Protein AF-A0A8S2SFW7-F1 (afdb_monomer)

Mean predicted aligned error: 10.54 Å

Radius of gyration: 15.56 Å; Cα contacts (8 Å, |Δi|>4): 134; chains: 1; bounding box: 27×56×35 Å

Foldseek 3Di:
DDPPPPLPQWEKEWEWDAPPPPDDDDDDDPQRWIWIWIDGPNDTDIDTHGLPDAPVNVLVVCCVVVVQDPDVVRSYWYFYQDVVRDTHTDDHRVVSNVVSVSVVD

Nearest PDB structures (foldseek):
  1xtn-assembly1_A  TM=4.980E-01  e=1.945E+00  Mus musculus
  7n8k-assembly2_B  TM=2.781E-01  e=2.578E-01  Homo sapiens
  2v0s-assembly1_A  TM=2.804E-01  e=4.551E-01  Homo sapiens
  5ino-assembly1_B  TM=2.678E-01  e=3.895E+00  Homo sapiens

Secondary structure (DSSP, 8-state):
---------EEEEEEEE----------S----EEEEEEEETTEEEEEEEETT--HHHHHHHHHHHTT----SS-SEEEEEE-TT--EEEE-SHHHHHHHHHHHT-

Solvent-accessible surface area (backbone atoms only — not comparable to full-atom values): 6572 Å² total; per-residue (Å²): 138,78,80,77,72,67,81,64,67,41,64,35,42,36,40,80,47,84,72,82,76,83,70,94,71,96,76,84,76,90,74,56,53,38,34,35,39,37,37,46,98,94,43,78,47,78,48,77,42,56,71,85,62,49,53,66,58,50,51,52,50,48,25,66,72,71,68,42,77,88,43,91,72,66,61,56,46,41,22,33,52,47,100,85,66,45,75,42,76,41,88,47,57,68,46,49,53,48,53,57,53,59,73,74,108

Organism: NCBI:txid392030

InterPro domains:
  IPR000270 PB1 domain [PF00564] (34-105)

Sequence (105 aa):
YAFQSLNVMTTLVATMENDENNNNNNNSDDLTTVKFLIHYQQEATVTYLPYTLTIEALCNHLSSICHLTVTNPPAFTIKWLDESLDAITMSSQRELNTAMRLYKK

Structure (mmCIF, N/CA/C/O backbone):
data_AF-A0A8S2SFW7-F1
#
_entry.id   AF-A0A8S2SFW7-F1
#
loop_
_atom_site.group_PDB
_atom_site.id
_atom_site.type_symbol
_atom_site.label_atom_id
_atom_site.label_alt_id
_atom_site.label_comp_id
_atom_site.label_asym_id
_atom_site.label_entity_id
_atom_site.label_seq_id
_atom_site.pdbx_PDB_ins_code
_atom_site.Cartn_x
_atom_site.Cartn_y
_atom_site.Cartn_z
_atom_site.occupancy
_atom_site.B_iso_or_equiv
_atom_site.auth_seq_id
_atom_site.auth_comp_id
_atom_site.auth_asym_id
_atom_site.auth_atom_id
_atom_site.pdbx_PDB_model_num
ATOM 1 N N . TYR A 1 1 ? -13.660 31.669 10.169 1.00 36.84 1 TYR A N 1
ATOM 2 C CA . TYR A 1 1 ? -13.666 30.367 9.480 1.00 36.84 1 TYR A CA 1
ATOM 3 C C . TYR A 1 1 ? -12.234 29.953 9.193 1.00 36.84 1 TYR A C 1
ATOM 5 O O . TYR A 1 1 ? -11.739 30.166 8.099 1.00 36.84 1 TYR A O 1
ATOM 13 N N . ALA A 1 2 ? -11.539 29.442 10.207 1.00 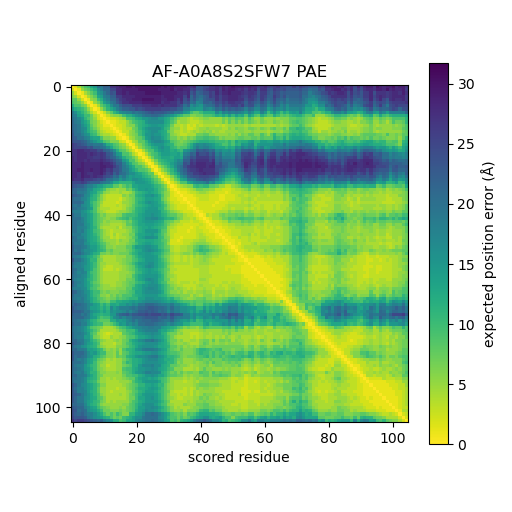38.62 2 ALA A N 1
ATOM 14 C CA . ALA A 1 2 ? -10.225 28.841 10.036 1.00 38.62 2 ALA A CA 1
ATOM 15 C C . ALA A 1 2 ? -10.433 27.335 10.160 1.00 38.62 2 ALA A C 1
ATOM 17 O O . ALA A 1 2 ? -10.389 26.790 11.260 1.00 38.62 2 ALA A O 1
ATOM 18 N N . PHE A 1 3 ? -10.723 26.672 9.039 1.00 36.19 3 PHE A N 1
ATOM 19 C CA . PHE A 1 3 ? -10.380 25.262 8.949 1.00 36.19 3 PHE A CA 1
ATOM 20 C C . PHE A 1 3 ? -8.854 25.243 9.005 1.00 36.19 3 PHE A C 1
ATOM 22 O O . PHE A 1 3 ? -8.180 25.454 8.000 1.00 36.19 3 PHE A O 1
ATOM 29 N N . GLN A 1 4 ? -8.299 25.066 10.207 1.00 35.78 4 GLN A N 1
ATOM 30 C CA . GLN A 1 4 ? -7.060 24.319 10.314 1.00 35.78 4 GLN A CA 1
ATOM 31 C C . GLN A 1 4 ? -7.381 22.997 9.629 1.00 35.78 4 GLN A C 1
ATOM 33 O O . GLN A 1 4 ? -7.995 22.115 10.226 1.00 35.78 4 GLN A O 1
ATOM 38 N N . SER A 1 5 ? -7.059 22.911 8.339 1.00 41.06 5 SER A N 1
ATOM 39 C CA . SER A 1 5 ? -6.815 21.645 7.681 1.00 41.06 5 SER A CA 1
ATOM 40 C C . SER A 1 5 ? -5.699 21.016 8.493 1.00 41.06 5 SER A C 1
ATOM 42 O O . SER A 1 5 ? -4.519 21.232 8.221 1.00 41.06 5 SER A O 1
ATOM 44 N N . LEU A 1 6 ? -6.069 20.316 9.569 1.00 40.16 6 LEU A N 1
ATOM 45 C CA . LEU A 1 6 ? -5.232 19.273 10.108 1.00 40.16 6 LEU A CA 1
ATOM 46 C C . LEU A 1 6 ? -4.872 18.465 8.871 1.00 40.16 6 LEU A C 1
ATOM 48 O O . LEU A 1 6 ? -5.756 17.927 8.204 1.00 40.16 6 LEU A O 1
ATOM 52 N N . ASN A 1 7 ? -3.590 18.455 8.528 1.00 40.50 7 ASN A N 1
ATOM 53 C CA . ASN A 1 7 ? -3.019 17.393 7.730 1.00 40.50 7 ASN A CA 1
ATOM 54 C C . ASN A 1 7 ? -3.295 16.119 8.529 1.00 40.50 7 ASN A C 1
ATOM 56 O O . ASN A 1 7 ? -2.479 15.705 9.350 1.00 40.50 7 ASN A O 1
ATOM 60 N N . VAL A 1 8 ? -4.508 15.579 8.394 1.00 45.06 8 VAL A N 1
ATOM 61 C CA . VAL A 1 8 ? -4.881 14.288 8.938 1.00 45.06 8 VAL A CA 1
ATOM 62 C C . VAL A 1 8 ? -3.982 13.352 8.162 1.00 45.06 8 VAL A C 1
ATOM 64 O O . VAL A 1 8 ? -4.244 13.094 6.988 1.00 45.06 8 VAL A O 1
ATOM 67 N N . MET A 1 9 ? -2.855 12.970 8.768 1.00 52.78 9 MET A N 1
ATOM 68 C CA . MET A 1 9 ? -1.927 12.023 8.172 1.00 52.78 9 MET A CA 1
ATOM 69 C C . MET A 1 9 ? -2.737 10.775 7.866 1.00 52.78 9 MET A C 1
ATOM 71 O O . MET A 1 9 ? -3.124 10.019 8.759 1.00 52.78 9 MET A O 1
ATOM 75 N N . THR A 1 10 ? -3.095 10.644 6.596 1.00 64.44 10 THR A N 1
ATOM 76 C CA . THR A 1 10 ? -4.019 9.624 6.142 1.00 64.44 10 THR A CA 1
ATOM 77 C C . THR A 1 10 ? -3.284 8.306 6.278 1.00 64.44 10 THR A C 1
ATOM 79 O O . THR A 1 10 ? -2.295 8.075 5.590 1.00 64.44 10 THR A O 1
ATOM 82 N N . THR A 1 11 ? -3.708 7.475 7.226 1.00 69.56 11 THR A N 1
ATOM 83 C CA . THR A 1 11 ? -3.096 6.165 7.437 1.00 69.56 11 THR A CA 1
ATOM 84 C C . THR A 1 11 ? -3.879 5.144 6.633 1.00 69.56 11 THR A C 1
ATOM 86 O O . THR A 1 11 ? -5.062 4.934 6.890 1.00 69.56 11 THR A O 1
ATOM 89 N N . LEU A 1 12 ? -3.216 4.536 5.656 1.00 74.38 12 LEU A N 1
ATOM 90 C CA . LEU A 1 12 ? -3.764 3.461 4.838 1.00 74.38 12 LEU A CA 1
ATOM 91 C C . LEU A 1 12 ? -3.233 2.147 5.375 1.00 74.38 12 LEU A C 1
ATOM 93 O O . LEU A 1 12 ? -2.019 1.987 5.464 1.00 74.38 12 LEU A O 1
ATOM 97 N N . VAL A 1 13 ? -4.118 1.220 5.728 1.00 78.69 13 VAL A N 1
ATOM 98 C CA . VAL A 1 13 ? -3.698 -0.128 6.123 1.00 78.69 13 VAL A CA 1
ATOM 99 C C . VAL A 1 13 ? -3.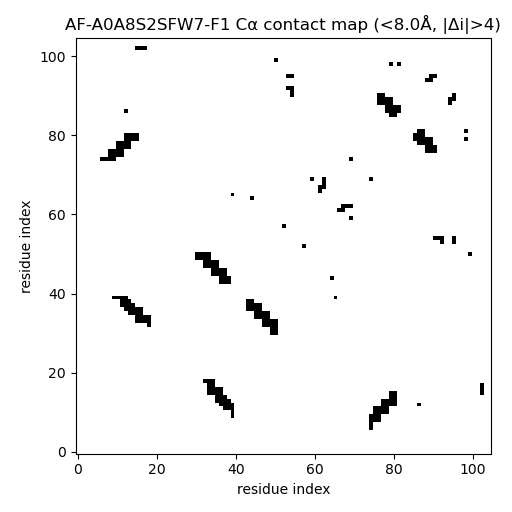916 -1.062 4.947 1.00 78.69 13 VAL A C 1
ATOM 101 O O . VAL A 1 13 ? -5.048 -1.226 4.505 1.00 78.69 13 VAL A O 1
ATOM 104 N N . ALA A 1 14 ? -2.836 -1.648 4.441 1.00 77.19 14 ALA A N 1
ATOM 105 C CA . ALA A 1 14 ? -2.859 -2.649 3.390 1.00 77.19 14 ALA A CA 1
ATOM 106 C C . ALA A 1 14 ? -2.649 -4.042 3.995 1.00 77.19 14 ALA A C 1
ATOM 108 O O . ALA A 1 14 ? -1.647 -4.286 4.668 1.00 77.19 14 ALA A O 1
ATOM 109 N N . THR A 1 15 ? -3.561 -4.973 3.742 1.00 76.94 15 THR A N 1
ATOM 110 C CA . THR A 1 15 ? -3.341 -6.393 4.039 1.00 76.94 15 THR A CA 1
ATOM 111 C C . THR A 1 15 ? -3.196 -7.164 2.741 1.00 76.94 15 THR A C 1
ATOM 113 O O . THR A 1 15 ? -3.953 -6.939 1.795 1.00 76.94 15 THR A O 1
ATOM 116 N N . MET A 1 16 ? -2.199 -8.042 2.693 1.00 75.88 16 MET A N 1
ATOM 117 C CA . MET A 1 16 ? -1.919 -8.883 1.535 1.00 75.88 16 MET A CA 1
ATOM 118 C C . MET A 1 16 ? -2.512 -10.263 1.789 1.00 75.88 16 MET A C 1
ATOM 120 O O . MET A 1 16 ? -2.235 -10.866 2.821 1.00 75.88 16 MET A O 1
ATOM 124 N N . GLU A 1 17 ? -3.332 -10.751 0.866 1.00 67.12 17 GLU A N 1
ATOM 125 C CA . GLU A 1 17 ? -3.923 -12.090 0.935 1.00 67.12 17 GLU A CA 1
ATOM 126 C C . GLU A 1 17 ? -3.535 -12.885 -0.316 1.00 67.12 17 GLU A C 1
ATOM 128 O O . GLU A 1 17 ? -3.439 -12.323 -1.413 1.00 67.12 17 GLU A O 1
ATOM 133 N N . ASN A 1 18 ? -3.263 -14.182 -0.146 1.00 63.25 18 ASN A N 1
ATOM 134 C CA . ASN A 1 18 ? -2.919 -15.064 -1.256 1.00 63.25 18 ASN A CA 1
ATOM 135 C C . ASN A 1 18 ? -4.185 -15.500 -1.986 1.00 63.25 18 ASN A C 1
ATOM 137 O O . ASN A 1 18 ? -5.081 -16.075 -1.372 1.00 63.25 18 ASN A O 1
ATOM 141 N N . ASP A 1 19 ? -4.242 -15.249 -3.292 1.00 59.03 19 ASP A N 1
ATOM 142 C CA . ASP A 1 19 ? -5.254 -15.866 -4.141 1.00 59.03 19 ASP A CA 1
ATOM 143 C C . ASP A 1 19 ? -4.761 -17.270 -4.511 1.00 59.03 19 ASP A C 1
ATOM 145 O O . ASP A 1 19 ? -4.058 -17.466 -5.501 1.00 59.03 19 ASP A O 1
ATOM 149 N N . GLU A 1 20 ? -5.073 -18.260 -3.669 1.00 54.16 20 GLU A N 1
ATOM 150 C CA . GLU A 1 20 ? -4.751 -19.678 -3.901 1.00 54.16 20 GLU A CA 1
ATOM 151 C C . GLU A 1 20 ? -5.600 -20.307 -5.021 1.00 54.16 20 GLU A C 1
ATOM 153 O O . GLU A 1 20 ? -6.044 -21.453 -4.928 1.00 54.16 20 GLU A O 1
ATOM 158 N N . ASN A 1 21 ? -5.828 -19.594 -6.123 1.00 48.56 21 ASN A N 1
ATOM 159 C CA . ASN A 1 21 ? -6.504 -20.158 -7.281 1.00 48.56 21 ASN A CA 1
ATOM 160 C C . ASN A 1 21 ? -5.492 -20.869 -8.189 1.00 48.56 21 ASN A C 1
ATOM 162 O O . ASN A 1 21 ? -5.141 -20.423 -9.280 1.00 48.56 21 ASN A O 1
ATOM 166 N N . ASN A 1 22 ? -4.995 -22.003 -7.692 1.00 48.03 22 ASN A N 1
ATOM 167 C CA . ASN A 1 22 ? -4.223 -22.971 -8.458 1.00 48.03 22 ASN A CA 1
ATOM 168 C C . ASN A 1 22 ? -5.128 -23.603 -9.524 1.00 48.03 22 ASN A C 1
ATOM 170 O O . ASN A 1 22 ? -5.769 -24.628 -9.280 1.00 48.03 22 ASN A O 1
ATOM 174 N N . ASN A 1 23 ? -5.185 -22.994 -10.707 1.00 45.91 23 ASN A N 1
ATOM 175 C CA . ASN A 1 23 ? -5.781 -23.627 -11.871 1.00 45.91 23 ASN A CA 1
ATOM 176 C C . ASN A 1 23 ? -4.700 -23.885 -12.920 1.00 45.91 23 ASN A C 1
ATOM 178 O O . ASN A 1 23 ? -4.321 -23.001 -13.687 1.00 45.91 23 ASN A O 1
ATOM 182 N N . ASN A 1 24 ? -4.212 -25.129 -12.915 1.00 50.47 24 ASN A N 1
ATOM 183 C CA . ASN A 1 24 ? -3.498 -25.775 -14.011 1.00 50.47 24 ASN A CA 1
ATOM 184 C C . ASN A 1 24 ? -4.016 -25.279 -15.367 1.00 50.47 24 ASN A C 1
ATOM 186 O O . ASN A 1 24 ? -5.094 -25.698 -15.783 1.00 50.47 24 ASN A O 1
ATOM 190 N N . ASN A 1 25 ? -3.244 -24.459 -16.083 1.00 44.34 25 ASN A N 1
ATOM 191 C CA . ASN A 1 25 ? -3.175 -24.541 -17.538 1.00 44.34 25 ASN A CA 1
ATOM 192 C C . ASN A 1 25 ? -1.982 -23.778 -18.11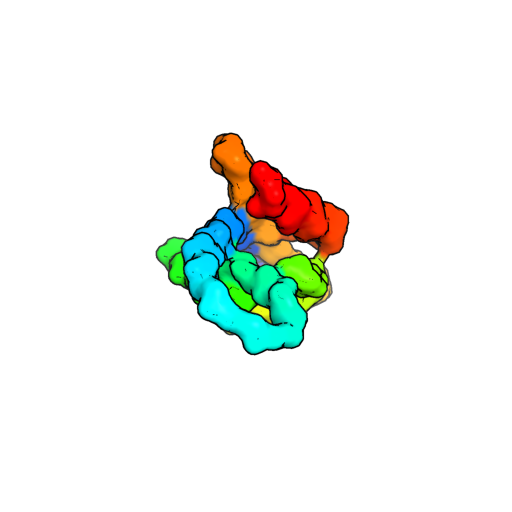7 1.00 44.34 25 ASN A C 1
ATOM 194 O O . ASN A 1 25 ? -1.715 -22.622 -17.813 1.00 44.34 25 ASN A O 1
ATOM 198 N N . ASN A 1 26 ? -1.284 -24.491 -18.993 1.00 53.47 26 ASN A N 1
ATOM 199 C CA . ASN A 1 26 ? -0.080 -24.102 -19.705 1.00 53.47 26 ASN A CA 1
ATOM 200 C C . ASN A 1 26 ? -0.256 -22.813 -20.528 1.00 53.47 26 ASN A C 1
ATOM 202 O O . ASN A 1 26 ? -0.978 -22.833 -21.524 1.00 53.47 26 ASN A O 1
ATOM 206 N N . ASN A 1 27 ? 0.459 -21.744 -20.159 1.00 48.47 27 ASN A N 1
ATOM 207 C CA . ASN A 1 27 ? 1.341 -20.921 -21.009 1.00 48.47 27 ASN A CA 1
ATOM 208 C C . ASN A 1 27 ? 1.489 -19.490 -20.465 1.00 48.47 27 ASN A C 1
ATOM 210 O O . ASN A 1 27 ? 0.500 -18.807 -20.221 1.00 48.47 27 ASN A O 1
ATOM 214 N N . SER A 1 28 ? 2.747 -19.033 -20.472 1.00 48.81 28 SER A N 1
ATOM 215 C CA . SER A 1 28 ? 3.229 -17.639 -20.456 1.00 48.81 28 SER A CA 1
ATOM 216 C C . SER A 1 28 ? 2.937 -16.793 -19.211 1.00 48.81 28 SER A C 1
ATOM 218 O O . SER A 1 28 ? 1.848 -16.261 -19.041 1.00 48.81 28 SER A O 1
ATOM 220 N N . ASP A 1 29 ? 4.013 -16.611 -18.440 1.00 48.56 29 ASP A N 1
ATOM 221 C CA . ASP A 1 29 ? 4.235 -15.628 -17.380 1.00 48.56 29 ASP A CA 1
ATOM 222 C C . ASP A 1 29 ? 3.310 -15.755 -16.168 1.00 48.56 29 ASP A C 1
ATOM 224 O O . ASP A 1 29 ? 2.239 -15.157 -16.112 1.00 48.56 29 ASP A O 1
ATOM 228 N N . ASP A 1 30 ? 3.792 -16.495 -15.161 1.00 51.44 30 ASP A N 1
ATOM 229 C CA . ASP A 1 30 ? 3.294 -16.496 -13.783 1.00 51.44 30 ASP A CA 1
ATOM 230 C C . ASP A 1 30 ? 3.325 -15.070 -13.210 1.00 51.44 30 ASP A C 1
ATOM 232 O O . ASP A 1 30 ? 4.204 -14.682 -12.432 1.00 51.44 30 ASP A O 1
ATOM 236 N N . LEU A 1 31 ? 2.368 -14.242 -13.615 1.00 56.69 31 LEU A N 1
ATOM 237 C CA . LEU A 1 31 ? 2.153 -12.933 -13.045 1.00 56.69 31 LEU A CA 1
ATOM 238 C C . LEU A 1 31 ? 1.463 -13.172 -11.705 1.00 56.69 31 LEU A C 1
ATOM 240 O O . LEU A 1 31 ? 0.245 -13.098 -11.598 1.00 56.69 31 LEU A O 1
ATOM 244 N N . THR A 1 32 ? 2.247 -13.521 -10.680 1.00 72.06 32 THR A N 1
ATOM 245 C CA . THR A 1 32 ? 1.754 -13.636 -9.304 1.00 72.06 32 THR A CA 1
ATOM 246 C C . THR A 1 32 ? 1.105 -12.309 -8.924 1.00 72.06 32 THR A C 1
ATOM 248 O O . THR A 1 32 ? 1.798 -11.316 -8.690 1.00 72.06 32 THR A O 1
ATOM 251 N N . THR A 1 33 ? -0.223 -12.268 -8.936 1.00 74.75 33 THR A N 1
ATOM 252 C CA . THR A 1 33 ? -1.020 -11.127 -8.496 1.00 74.75 33 THR A CA 1
ATOM 253 C C . THR A 1 33 ? -1.320 -11.288 -7.022 1.00 74.75 33 THR A C 1
ATOM 255 O O . THR A 1 33 ? -1.776 -12.341 -6.589 1.00 74.75 33 THR A O 1
ATOM 258 N N . VAL A 1 34 ? -1.073 -10.238 -6.254 1.00 79.69 34 VAL A N 1
ATOM 259 C CA . VAL A 1 34 ? -1.336 -10.201 -4.819 1.00 79.69 34 VAL A CA 1
ATOM 260 C C . VAL A 1 34 ? -2.608 -9.401 -4.594 1.00 79.69 34 VAL A C 1
ATOM 262 O O . VAL A 1 34 ? -2.790 -8.327 -5.177 1.00 79.69 34 VAL A O 1
ATOM 265 N N . LYS A 1 35 ? -3.498 -9.921 -3.749 1.00 82.88 35 LYS A N 1
ATOM 266 C CA . LYS A 1 35 ? -4.700 -9.208 -3.330 1.00 82.88 35 LYS A CA 1
ATOM 267 C C . LYS A 1 35 ? -4.326 -8.231 -2.223 1.00 82.88 35 LYS A C 1
ATOM 269 O O . LYS A 1 35 ? -3.853 -8.634 -1.166 1.00 82.88 35 LYS A O 1
ATOM 274 N N . PHE A 1 36 ? -4.552 -6.950 -2.469 1.00 82.19 36 PHE A N 1
ATOM 275 C CA . PHE A 1 36 ? -4.384 -5.872 -1.507 1.00 82.19 36 PHE A CA 1
ATOM 276 C C . PHE A 1 36 ? -5.753 -5.427 -1.011 1.00 82.19 36 PHE A C 1
ATOM 278 O O . PHE A 1 36 ? -6.580 -4.955 -1.789 1.00 82.19 36 PHE A O 1
ATOM 285 N N . LEU A 1 37 ? -5.981 -5.542 0.290 1.00 83.94 37 LEU A N 1
ATOM 286 C CA . LEU A 1 37 ? -7.138 -4.966 0.960 1.00 83.94 37 LEU A CA 1
ATOM 287 C C . LEU A 1 37 ? -6.700 -3.677 1.653 1.00 83.94 37 LEU A C 1
ATOM 289 O O . LEU A 1 37 ? -5.874 -3.693 2.562 1.00 83.94 37 LEU A O 1
ATOM 293 N N . ILE A 1 38 ? -7.232 -2.561 1.173 1.00 83.75 38 ILE A N 1
ATOM 294 C CA . ILE A 1 38 ? -6.878 -1.207 1.581 1.00 83.75 38 ILE A CA 1
ATOM 295 C C . ILE A 1 38 ? -7.985 -0.676 2.477 1.00 83.75 38 ILE A C 1
ATOM 297 O O . ILE A 1 38 ? -9.117 -0.502 2.030 1.00 83.75 38 ILE A O 1
ATOM 301 N N . HIS A 1 39 ? -7.650 -0.376 3.724 1.00 82.06 39 HIS A N 1
ATOM 302 C CA . HIS A 1 39 ? -8.557 0.266 4.664 1.00 82.06 39 HIS A CA 1
ATOM 303 C C . HIS A 1 39 ? -8.289 1.770 4.732 1.00 82.06 39 HIS A C 1
ATOM 305 O O . HIS A 1 39 ? -7.194 2.196 5.115 1.00 82.06 39 HIS A O 1
ATOM 311 N N . TYR A 1 40 ? -9.304 2.567 4.392 1.00 78.81 40 TYR A N 1
ATOM 312 C CA . TYR A 1 40 ? -9.282 4.028 4.430 1.00 78.81 40 TYR A CA 1
ATOM 313 C C . TYR A 1 40 ? -10.619 4.596 4.913 1.00 78.81 40 TYR A C 1
ATOM 315 O O . TYR A 1 40 ? -11.653 4.256 4.364 1.00 78.81 40 TYR A O 1
ATOM 323 N N . GLN A 1 41 ? -10.619 5.478 5.921 1.00 73.44 41 GLN A N 1
ATOM 324 C CA . GLN A 1 41 ? -11.829 6.160 6.430 1.00 73.4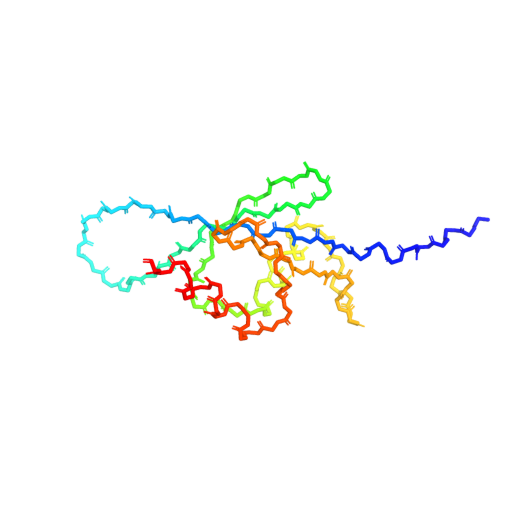4 41 GLN A CA 1
ATOM 325 C C . GLN A 1 41 ? -13.061 5.248 6.654 1.00 73.44 41 GLN A C 1
ATOM 327 O O . GLN A 1 41 ? -14.187 5.655 6.399 1.00 73.44 41 GLN A O 1
ATOM 332 N N . GLN A 1 42 ? -12.857 4.039 7.195 1.00 74.88 42 GLN A N 1
ATOM 333 C CA . GLN A 1 42 ? -13.896 3.005 7.407 1.00 74.88 42 GLN A CA 1
ATOM 334 C C . GLN A 1 42 ? -14.391 2.300 6.132 1.00 74.88 42 GLN A C 1
ATOM 336 O O . GLN A 1 42 ? -15.247 1.424 6.212 1.00 74.88 42 GLN A O 1
ATOM 341 N N . GLU A 1 43 ? -13.818 2.621 4.979 1.00 78.81 43 GLU A N 1
ATOM 342 C CA . GLU A 1 43 ? -14.020 1.911 3.726 1.00 78.81 43 GLU A CA 1
ATOM 343 C C . GLU A 1 43 ? -12.881 0.914 3.485 1.00 78.81 43 GLU A C 1
ATOM 345 O O . GLU A 1 43 ? -11.717 1.160 3.814 1.00 78.81 43 GLU A O 1
ATOM 350 N N . ALA A 1 44 ? -13.235 -0.238 2.926 1.00 82.44 44 ALA A N 1
ATOM 351 C CA . ALA A 1 44 ? -12.324 -1.326 2.622 1.00 82.44 44 ALA A CA 1
ATOM 352 C C . ALA A 1 44 ? -12.368 -1.590 1.115 1.00 82.44 44 ALA A C 1
ATOM 354 O O . ALA A 1 44 ? -13.385 -2.048 0.599 1.00 82.44 44 ALA A O 1
ATOM 355 N N . THR A 1 45 ? -11.285 -1.291 0.400 1.00 83.50 45 THR A N 1
ATOM 356 C CA . THR A 1 45 ? -11.188 -1.542 -1.043 1.00 83.50 45 THR A CA 1
ATOM 357 C C . THR A 1 45 ? -10.241 -2.696 -1.318 1.00 83.50 45 THR A C 1
ATOM 359 O O . THR A 1 45 ? -9.082 -2.665 -0.914 1.00 83.50 45 THR A O 1
ATOM 362 N N . VAL A 1 46 ? -10.718 -3.701 -2.047 1.00 84.62 46 VAL A N 1
ATOM 363 C CA . VAL A 1 46 ? -9.888 -4.805 -2.536 1.00 84.62 46 VAL A CA 1
ATOM 364 C C . VAL A 1 46 ? -9.393 -4.478 -3.940 1.00 84.62 46 VAL A C 1
ATOM 366 O O . VAL A 1 46 ? -10.192 -4.167 -4.820 1.00 84.62 46 VAL A O 1
ATOM 369 N N . THR A 1 47 ? -8.089 -4.593 -4.164 1.00 84.38 47 THR A N 1
ATOM 370 C CA . THR A 1 47 ? -7.469 -4.484 -5.487 1.00 84.38 47 THR A CA 1
ATOM 371 C C . THR A 1 47 ? -6.464 -5.610 -5.706 1.00 84.38 47 THR A C 1
ATOM 373 O O . THR A 1 47 ? -5.897 -6.141 -4.754 1.00 84.38 47 THR A O 1
ATOM 376 N N . TYR A 1 48 ? -6.239 -5.984 -6.961 1.00 85.38 48 TYR A N 1
ATOM 377 C CA . TYR A 1 48 ? -5.282 -7.020 -7.343 1.00 85.38 48 TYR A CA 1
ATOM 378 C C . TYR A 1 48 ? -4.116 -6.344 -8.046 1.00 85.38 48 TYR A C 1
ATOM 380 O O . TYR A 1 48 ? -4.292 -5.719 -9.092 1.00 85.38 48 TYR A O 1
ATOM 388 N N . LEU A 1 49 ? -2.928 -6.437 -7.455 1.00 84.25 49 LEU A N 1
ATOM 389 C CA . LEU A 1 49 ? -1.733 -5.779 -7.973 1.00 84.25 49 LEU A CA 1
ATOM 390 C C . LEU A 1 49 ? -0.658 -6.819 -8.291 1.00 84.25 49 LEU A C 1
ATOM 392 O O . LEU A 1 49 ? -0.528 -7.813 -7.574 1.00 84.25 49 LEU A O 1
ATOM 396 N N . PRO A 1 50 ? 0.133 -6.615 -9.355 1.00 83.25 50 PRO A N 1
ATOM 397 C CA . PRO A 1 50 ? 1.200 -7.541 -9.700 1.00 83.25 50 PRO A CA 1
ATOM 398 C C . PRO A 1 50 ? 2.297 -7.514 -8.631 1.00 83.25 50 PRO A C 1
ATOM 400 O O . PRO A 1 50 ? 2.670 -6.450 -8.143 1.00 83.25 50 PRO A O 1
ATOM 403 N N . TYR A 1 51 ? 2.879 -8.671 -8.313 1.00 79.31 51 TYR A N 1
ATOM 404 C CA . TYR A 1 51 ? 4.004 -8.791 -7.373 1.00 79.31 51 TYR A CA 1
ATOM 405 C C . TYR A 1 51 ? 5.202 -7.899 -7.744 1.00 79.31 51 TYR A C 1
ATOM 407 O O . TYR A 1 51 ? 5.962 -7.464 -6.884 1.00 79.31 51 TYR A O 1
ATOM 415 N N . THR A 1 52 ? 5.373 -7.616 -9.035 1.00 79.81 52 THR A N 1
ATOM 416 C CA . THR A 1 52 ? 6.447 -6.776 -9.576 1.00 79.81 52 THR A CA 1
ATOM 417 C C . THR A 1 52 ? 6.159 -5.274 -9.493 1.00 79.81 52 THR A C 1
ATOM 419 O O . THR A 1 52 ? 6.913 -4.489 -10.072 1.00 79.81 52 THR A O 1
ATOM 422 N N . LEU A 1 53 ? 5.091 -4.842 -8.805 1.00 85.12 53 LEU A N 1
ATOM 423 C CA . LEU A 1 53 ? 4.760 -3.421 -8.730 1.00 85.12 53 LEU A CA 1
ATOM 424 C C . LEU A 1 53 ? 5.799 -2.598 -7.957 1.00 85.12 53 LEU A C 1
ATOM 426 O O . LEU A 1 53 ? 6.480 -3.069 -7.042 1.00 85.12 53 LEU A O 1
ATOM 430 N N . THR A 1 54 ? 5.867 -1.314 -8.296 1.00 87.19 54 THR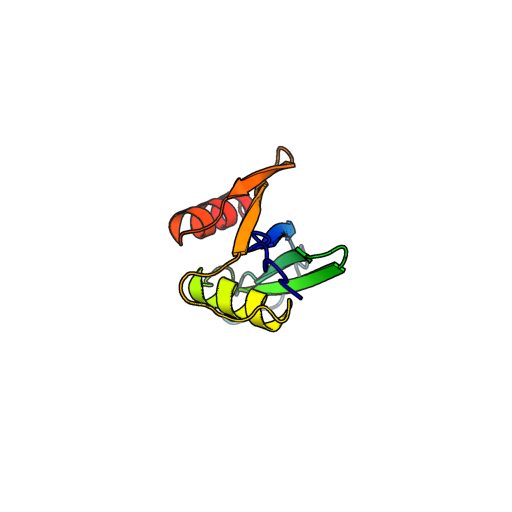 A N 1
ATOM 431 C CA . THR A 1 54 ? 6.679 -0.336 -7.575 1.00 87.19 54 THR A CA 1
ATOM 432 C C . THR A 1 54 ? 5.860 0.411 -6.526 1.00 87.19 54 THR A C 1
ATOM 434 O O . THR A 1 54 ? 4.638 0.531 -6.632 1.00 87.19 54 THR A O 1
ATOM 437 N N . ILE A 1 55 ? 6.539 0.968 -5.523 1.00 83.94 55 ILE A N 1
ATOM 438 C CA . ILE A 1 55 ? 5.925 1.804 -4.487 1.00 83.94 55 ILE A CA 1
ATOM 439 C C . ILE A 1 55 ? 5.233 3.030 -5.093 1.00 83.94 55 ILE A C 1
ATOM 441 O O . ILE A 1 55 ? 4.168 3.421 -4.635 1.00 83.94 55 ILE A O 1
ATOM 445 N N . GLU A 1 56 ? 5.777 3.592 -6.174 1.00 85.50 56 GLU A N 1
ATOM 446 C CA . GLU A 1 56 ? 5.154 4.698 -6.910 1.00 85.50 56 GLU A CA 1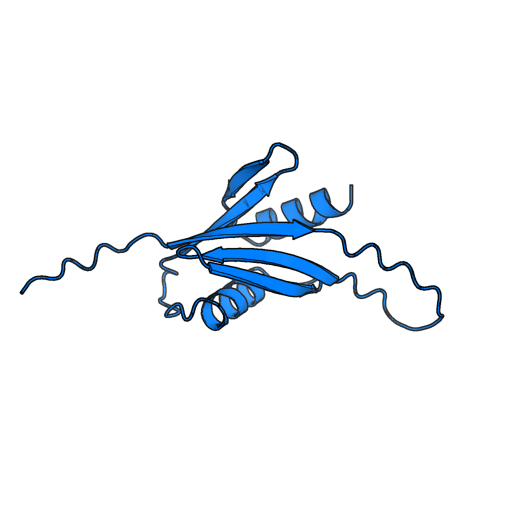
ATOM 447 C C . GLU A 1 56 ? 3.835 4.271 -7.559 1.00 85.50 56 GLU A C 1
ATOM 449 O O . GLU A 1 56 ? 2.831 4.974 -7.445 1.00 85.50 56 GLU A O 1
ATOM 454 N N . ALA A 1 57 ? 3.810 3.094 -8.194 1.00 86.00 57 ALA A N 1
ATOM 455 C CA . ALA A 1 57 ? 2.590 2.539 -8.768 1.00 86.00 57 ALA A CA 1
ATOM 456 C C . ALA A 1 57 ? 1.544 2.243 -7.684 1.00 86.00 57 ALA A C 1
ATOM 458 O O . ALA A 1 57 ? 0.364 2.521 -7.900 1.00 86.00 57 ALA A O 1
ATOM 459 N N . LEU A 1 58 ? 1.971 1.749 -6.513 1.00 83.31 58 LEU A N 1
ATOM 460 C CA . LEU A 1 58 ? 1.099 1.541 -5.355 1.00 83.31 58 LEU A CA 1
ATOM 461 C C . LEU A 1 58 ? 0.499 2.869 -4.886 1.00 83.31 58 LEU A C 1
ATOM 463 O O . LEU A 1 58 ? -0.714 2.979 -4.754 1.00 83.31 58 LEU A O 1
ATOM 467 N N . CYS A 1 59 ? 1.331 3.891 -4.687 1.00 80.62 59 CYS A N 1
ATOM 468 C CA . CYS A 1 59 ? 0.898 5.227 -4.283 1.00 80.62 59 CYS A CA 1
ATOM 469 C C . CYS A 1 59 ? -0.099 5.837 -5.277 1.00 80.62 59 CYS A C 1
ATOM 471 O O . CYS A 1 59 ? -1.112 6.392 -4.856 1.00 80.62 59 CYS A O 1
ATOM 473 N N . ASN A 1 60 ? 0.148 5.696 -6.581 1.00 82.25 60 ASN A N 1
ATOM 474 C CA . ASN A 1 60 ? -0.773 6.162 -7.618 1.00 82.25 60 ASN A CA 1
ATOM 475 C C . ASN A 1 60 ? -2.107 5.404 -7.571 1.00 82.25 60 ASN A C 1
ATOM 477 O O . ASN A 1 60 ? -3.167 6.022 -7.658 1.00 82.25 60 ASN A O 1
ATOM 481 N N . HIS A 1 61 ? -2.072 4.083 -7.370 1.00 84.56 61 HIS A N 1
ATOM 482 C CA . HIS A 1 61 ? -3.281 3.275 -7.199 1.00 84.56 61 HIS A CA 1
ATOM 483 C C . HIS A 1 61 ? -4.081 3.701 -5.968 1.00 84.56 61 HIS A C 1
ATOM 485 O O . HIS A 1 61 ? -5.287 3.906 -6.055 1.00 84.56 61 HIS A O 1
ATOM 491 N N . LEU A 1 62 ? -3.408 3.874 -4.831 1.00 80.19 62 LEU A N 1
ATOM 492 C CA . LEU A 1 62 ? -4.023 4.304 -3.577 1.00 80.19 62 LEU A CA 1
ATO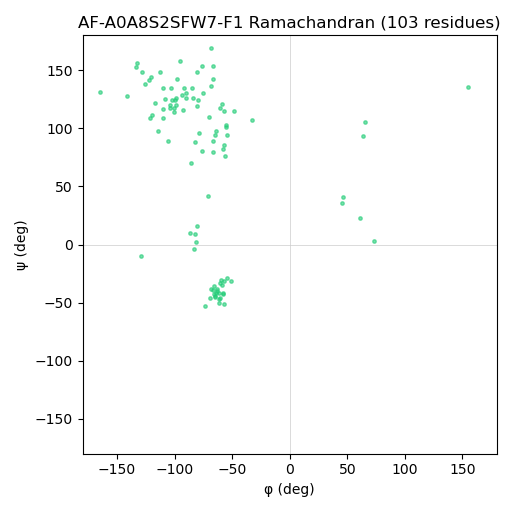M 493 C C . LEU A 1 62 ? -4.621 5.703 -3.695 1.00 80.19 62 LEU A C 1
ATOM 495 O O . LEU A 1 62 ? -5.722 5.939 -3.210 1.00 80.19 62 LEU A O 1
ATOM 499 N N . SER A 1 63 ? -3.936 6.617 -4.383 1.00 80.38 63 SER A N 1
ATOM 500 C CA . SER A 1 63 ? -4.479 7.938 -4.684 1.00 80.38 63 SER A CA 1
ATOM 501 C C . SER A 1 63 ? -5.738 7.856 -5.542 1.00 80.38 63 SER A C 1
ATOM 503 O O . SER A 1 63 ? -6.716 8.538 -5.238 1.00 80.38 63 SER A O 1
ATOM 505 N N . SER A 1 64 ? -5.752 6.981 -6.551 1.00 81.81 64 SER A N 1
ATOM 506 C CA . SER A 1 64 ? -6.930 6.770 -7.390 1.00 81.81 64 SER A CA 1
ATOM 507 C C . SER A 1 64 ? -8.095 6.136 -6.625 1.00 81.81 64 SER A C 1
ATOM 509 O O . SER A 1 64 ? -9.234 6.520 -6.860 1.00 81.81 64 SER A O 1
ATOM 511 N N . ILE A 1 65 ? -7.829 5.177 -5.732 1.00 79.69 65 ILE A N 1
ATOM 512 C CA . ILE A 1 65 ? -8.854 4.455 -4.960 1.00 79.69 65 ILE A CA 1
ATOM 513 C C . ILE A 1 65 ? -9.446 5.351 -3.873 1.00 79.69 65 ILE A C 1
ATOM 515 O O . ILE A 1 65 ? -10.656 5.519 -3.773 1.00 79.69 65 ILE A O 1
ATOM 519 N N . CYS A 1 66 ? -8.585 5.948 -3.055 1.00 73.12 66 CYS A N 1
ATOM 520 C CA . CYS A 1 66 ? -8.995 6.733 -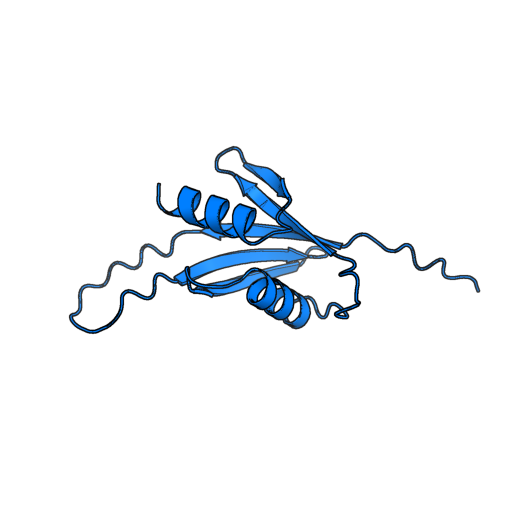1.896 1.00 73.12 66 CYS A CA 1
ATOM 521 C C . CYS A 1 66 ? -9.274 8.204 -2.252 1.00 73.12 66 CYS A C 1
ATOM 523 O O . CYS A 1 66 ? -9.420 9.027 -1.350 1.00 73.12 66 CYS A O 1
ATOM 525 N N . HIS A 1 67 ? -9.311 8.539 -3.551 1.00 72.56 67 HIS A N 1
ATOM 526 C CA . HIS A 1 67 ? -9.421 9.900 -4.090 1.00 72.56 67 HIS A CA 1
ATOM 527 C C . HIS A 1 67 ? -8.481 10.897 -3.393 1.00 72.56 67 HIS A C 1
ATOM 529 O O . HIS A 1 67 ? -8.825 12.060 -3.168 1.00 72.56 67 HIS A O 1
ATOM 535 N N . LEU A 1 68 ? -7.286 10.434 -3.014 1.00 68.44 68 LEU A N 1
ATOM 536 C CA . LEU A 1 68 ? -6.319 11.271 -2.317 1.00 68.44 68 LEU A CA 1
ATOM 537 C C . LEU A 1 68 ? -5.694 12.211 -3.326 1.00 68.44 68 LEU A C 1
ATOM 539 O O . LEU A 1 68 ? -5.192 11.782 -4.366 1.00 68.44 68 LEU A O 1
ATOM 543 N N . THR A 1 69 ? -5.659 13.492 -2.995 1.00 59.72 69 THR A N 1
ATOM 544 C CA . THR A 1 69 ? -4.852 14.453 -3.730 1.00 59.72 69 THR A CA 1
ATOM 545 C C . THR A 1 69 ? -3.389 14.021 -3.634 1.00 59.72 69 THR A C 1
ATOM 547 O O . THR A 1 69 ? -2.829 13.969 -2.538 1.00 59.72 69 THR A O 1
ATOM 550 N N . VAL A 1 70 ? -2.762 13.706 -4.776 1.00 56.66 70 VAL A N 1
ATOM 551 C CA . VAL A 1 70 ? -1.309 13.491 -4.870 1.00 56.66 70 VAL A CA 1
ATOM 552 C C . VAL A 1 70 ? -0.623 14.831 -4.607 1.00 56.66 70 VAL A C 1
ATOM 554 O O . VAL A 1 70 ? -0.264 15.565 -5.525 1.00 56.66 70 VAL A O 1
ATOM 557 N N . THR A 1 71 ? -0.504 15.220 -3.343 1.00 54.81 71 THR A N 1
ATOM 558 C CA . THR A 1 71 ? 0.353 16.335 -2.948 1.00 54.81 71 THR A CA 1
ATOM 559 C C . THR A 1 71 ? 1.789 15.846 -2.863 1.00 54.81 71 THR A C 1
ATOM 561 O O . THR A 1 71 ? 2.040 14.690 -2.535 1.00 54.81 71 THR A O 1
ATOM 564 N N . ASN A 1 72 ? 2.741 16.727 -3.161 1.00 49.59 72 ASN A N 1
ATOM 565 C CA . ASN A 1 72 ? 4.157 16.482 -2.923 1.00 49.59 72 ASN A CA 1
ATOM 566 C C . ASN A 1 72 ? 4.601 17.405 -1.772 1.00 49.59 72 ASN A C 1
ATOM 568 O O . ASN A 1 72 ? 4.630 18.621 -1.978 1.00 49.59 72 ASN A O 1
ATOM 572 N N . PRO A 1 73 ? 4.889 16.887 -0.562 1.00 56.56 73 PRO A N 1
ATOM 573 C CA . PRO A 1 73 ? 5.004 15.474 -0.193 1.00 56.56 73 PRO A CA 1
ATOM 574 C C . PRO A 1 73 ? 3.646 14.755 -0.049 1.00 56.56 73 PRO A C 1
ATOM 576 O O . PRO A 1 73 ? 2.633 15.405 0.248 1.00 56.56 73 PRO A O 1
ATOM 579 N N . PRO A 1 74 ? 3.613 13.421 -0.244 1.00 58.44 74 PRO A N 1
ATOM 580 C CA . PRO A 1 74 ? 2.407 12.627 -0.046 1.00 58.44 74 PRO A CA 1
ATOM 581 C C . PRO A 1 74 ? 1.933 12.789 1.399 1.00 58.44 74 PRO A C 1
ATOM 583 O O . PRO A 1 74 ? 2.666 12.509 2.344 1.00 58.44 74 PRO A O 1
ATOM 586 N N . ALA A 1 75 ? 0.703 13.270 1.582 1.00 63.75 75 ALA A N 1
ATOM 587 C CA . ALA A 1 75 ? 0.119 13.520 2.903 1.00 63.75 75 ALA A CA 1
ATOM 588 C C . ALA A 1 75 ? -0.429 12.240 3.572 1.00 63.75 75 ALA A C 1
ATOM 590 O O . ALA A 1 75 ? -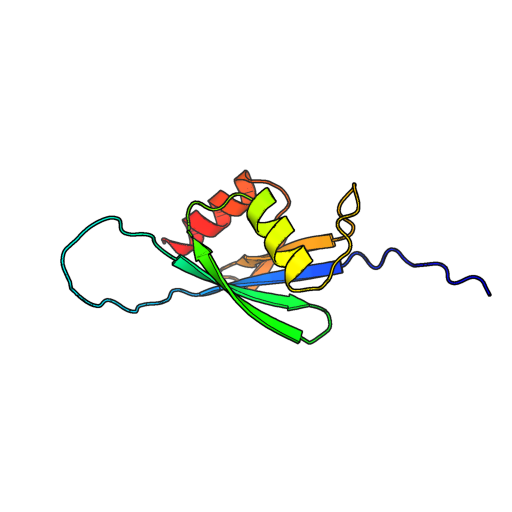1.230 12.308 4.510 1.00 63.75 75 ALA A O 1
ATOM 591 N N . PHE A 1 76 ? -0.029 11.067 3.076 1.00 72.06 76 PHE A N 1
ATOM 592 C CA . PHE A 1 76 ? -0.492 9.774 3.550 1.00 72.06 76 PHE A CA 1
ATOM 593 C C . PHE A 1 76 ? 0.674 8.847 3.878 1.00 72.06 76 PHE A C 1
ATOM 595 O O . PHE A 1 76 ? 1.730 8.885 3.248 1.00 72.06 76 PHE A O 1
ATOM 602 N N . THR A 1 77 ? 0.443 7.986 4.860 1.00 75.75 77 THR A N 1
ATOM 603 C CA . THR A 1 77 ? 1.376 6.958 5.302 1.00 75.75 77 THR A CA 1
ATOM 604 C C . THR A 1 77 ? 0.729 5.610 5.042 1.00 75.75 77 THR A C 1
ATOM 606 O O . THR A 1 77 ? -0.357 5.328 5.554 1.00 75.75 77 THR A O 1
ATOM 609 N N . ILE A 1 78 ? 1.389 4.770 4.253 1.00 82.12 78 ILE A N 1
ATOM 610 C CA . ILE A 1 78 ? 0.950 3.393 4.044 1.00 82.12 78 ILE A CA 1
ATOM 611 C C . ILE A 1 78 ? 1.518 2.562 5.187 1.00 82.12 78 ILE A C 1
ATOM 613 O O . ILE A 1 78 ? 2.686 2.697 5.553 1.00 82.12 78 ILE A O 1
ATOM 617 N N . LYS A 1 79 ? 0.692 1.705 5.765 1.00 84.88 79 LYS A N 1
ATOM 618 C CA . LYS A 1 79 ? 1.093 0.690 6.724 1.00 84.88 79 LYS A CA 1
ATOM 619 C C . LYS A 1 79 ? 0.600 -0.652 6.216 1.00 84.88 79 LYS A C 1
ATOM 621 O O . LYS A 1 79 ? -0.518 -0.739 5.725 1.00 84.88 79 LYS A O 1
ATOM 626 N N . TRP A 1 80 ? 1.407 -1.690 6.322 1.00 84.62 80 TRP A N 1
ATOM 627 C CA . TRP A 1 80 ? 0.991 -3.050 6.010 1.00 84.62 80 TRP A CA 1
ATOM 628 C C . TRP A 1 80 ? 0.961 -3.881 7.289 1.00 84.62 80 TRP A C 1
ATOM 630 O O . TRP A 1 80 ? 1.706 -3.578 8.222 1.00 84.62 80 TRP A O 1
ATOM 640 N N . LEU A 1 81 ? 0.057 -4.860 7.365 1.00 82.31 81 LEU A N 1
ATOM 641 C CA . LEU A 1 81 ? 0.013 -5.786 8.499 1.00 82.31 81 LEU A CA 1
ATOM 642 C C . LEU A 1 81 ? 0.902 -7.001 8.226 1.00 82.31 81 LEU A C 1
ATOM 644 O O . LEU A 1 81 ? 0.753 -7.668 7.204 1.00 82.31 81 LEU A O 1
ATOM 648 N N . ASP A 1 82 ? 1.801 -7.256 9.167 1.00 77.56 82 ASP A N 1
ATOM 649 C CA . ASP A 1 82 ? 2.635 -8.453 9.300 1.00 77.56 82 ASP A CA 1
ATOM 650 C C . ASP A 1 82 ? 1.796 -9.705 9.668 1.00 77.56 82 ASP A C 1
ATOM 652 O O . ASP A 1 82 ? 0.631 -9.586 10.050 1.00 77.56 82 ASP A O 1
ATOM 656 N N . GLU A 1 83 ? 2.386 -10.907 9.601 1.00 73.75 83 GLU A N 1
ATOM 657 C CA . GLU A 1 83 ? 1.827 -12.172 10.133 1.00 73.75 83 GLU A CA 1
ATOM 658 C C . GLU A 1 83 ? 1.373 -12.056 11.606 1.00 73.75 83 GLU A C 1
ATOM 660 O O . GLU A 1 83 ? 0.407 -12.681 12.039 1.00 73.75 83 GLU A O 1
ATOM 665 N N . SER A 1 84 ? 2.056 -11.208 12.368 1.00 77.75 84 SER A N 1
ATOM 666 C CA . SER A 1 84 ? 1.817 -10.855 13.768 1.00 77.75 84 SER A CA 1
ATOM 667 C C . SER A 1 84 ? 0.708 -9.808 13.931 1.00 77.75 84 SER A C 1
ATOM 669 O O . SER A 1 84 ? 0.435 -9.375 15.047 1.00 77.75 84 SER A O 1
ATOM 671 N N . LEU A 1 85 ? 0.072 -9.389 12.826 1.00 73.12 85 LEU A N 1
ATOM 672 C CA . LEU A 1 85 ? -0.909 -8.301 12.744 1.00 73.12 85 LEU A CA 1
ATOM 673 C C . LEU A 1 85 ? -0.351 -6.935 13.171 1.00 73.12 85 LEU A C 1
ATOM 675 O O . LEU A 1 85 ? -1.104 -6.020 13.515 1.00 73.12 85 LEU A O 1
ATOM 679 N N . ASP A 1 86 ? 0.971 -6.774 13.098 1.00 82.19 86 ASP A N 1
ATOM 680 C CA . ASP A 1 86 ? 1.645 -5.522 13.411 1.00 82.19 86 ASP A CA 1
ATOM 681 C C . ASP A 1 86 ? 1.651 -4.587 12.203 1.00 82.19 86 ASP A C 1
ATOM 683 O O . ASP A 1 86 ? 2.092 -4.935 11.107 1.00 82.19 86 ASP A O 1
ATOM 687 N N . ALA A 1 87 ? 1.167 -3.362 12.414 1.00 81.00 87 ALA A N 1
ATOM 688 C CA . ALA A 1 87 ? 1.112 -2.342 11.378 1.00 81.00 87 ALA A CA 1
ATOM 689 C C . ALA A 1 87 ? 2.484 -1.687 11.181 1.00 81.00 87 ALA A C 1
ATOM 691 O O . ALA A 1 87 ? 2.827 -0.718 11.871 1.00 81.00 87 ALA A O 1
ATOM 692 N N . ILE A 1 88 ? 3.226 -2.177 10.193 1.00 82.62 88 ILE A N 1
ATOM 693 C CA . ILE A 1 88 ? 4.548 -1.690 9.799 1.00 82.62 88 ILE A CA 1
ATOM 694 C C . ILE A 1 88 ? 4.393 -0.624 8.717 1.00 82.62 88 ILE A C 1
ATOM 696 O O . ILE A 1 88 ? 3.639 -0.792 7.764 1.00 82.62 88 ILE A O 1
ATOM 700 N N . THR A 1 89 ? 5.109 0.490 8.843 1.00 84.06 89 THR A N 1
ATOM 701 C CA . THR A 1 89 ? 5.094 1.555 7.832 1.00 84.06 89 THR A CA 1
ATOM 702 C C . THR A 1 89 ? 5.762 1.093 6.535 1.00 84.06 89 THR A C 1
ATOM 704 O O . THR A 1 89 ? 6.820 0.475 6.555 1.00 84.06 89 THR A O 1
ATOM 707 N N . MET A 1 90 ? 5.143 1.414 5.402 1.00 83.19 90 MET A N 1
ATOM 708 C CA . MET A 1 90 ? 5.675 1.217 4.061 1.00 83.19 90 MET A CA 1
ATOM 709 C C . MET A 1 90 ? 5.733 2.568 3.353 1.00 83.19 90 MET A C 1
ATOM 711 O O . MET A 1 90 ? 4.723 3.161 2.995 1.00 83.19 90 MET A O 1
ATOM 715 N N . SER A 1 91 ? 6.943 3.064 3.163 1.00 79.06 91 SER A N 1
ATOM 716 C CA . SER A 1 91 ? 7.236 4.349 2.523 1.00 79.06 91 SER A CA 1
ATOM 717 C C . SER A 1 91 ? 8.277 4.224 1.410 1.00 79.06 91 SER A C 1
ATOM 719 O O . SER A 1 91 ? 8.493 5.161 0.645 1.00 79.06 91 SER A O 1
ATOM 721 N N . SER A 1 92 ? 8.920 3.058 1.297 1.00 84.12 92 SER A N 1
ATOM 722 C CA . SER A 1 92 ? 10.012 2.798 0.365 1.00 84.12 92 SER A CA 1
ATOM 723 C C . SER A 1 92 ? 9.831 1.486 -0.401 1.00 84.12 92 SER A C 1
ATOM 725 O O . SER A 1 92 ? 9.219 0.531 0.081 1.00 84.12 92 SER A O 1
ATOM 727 N N . GLN A 1 93 ? 10.456 1.392 -1.581 1.00 86.62 93 GLN A N 1
ATOM 728 C CA . GLN A 1 93 ? 10.462 0.160 -2.385 1.00 86.62 93 GLN A CA 1
ATOM 729 C C . GLN A 1 93 ? 11.038 -1.040 -1.615 1.00 86.62 93 GLN A C 1
ATOM 731 O O . GLN A 1 93 ? 10.634 -2.177 -1.840 1.00 86.62 93 GLN A O 1
ATOM 736 N N . ARG A 1 94 ? 11.986 -0.806 -0.697 1.00 87.31 94 ARG A N 1
ATOM 737 C CA . ARG A 1 94 ? 12.582 -1.871 0.121 1.00 87.31 94 ARG A CA 1
ATOM 738 C C . ARG A 1 94 ? 11.547 -2.508 1.046 1.00 87.31 94 ARG A C 1
ATOM 740 O O . ARG A 1 94 ? 11.520 -3.731 1.158 1.00 87.31 94 ARG A O 1
ATOM 747 N N . GLU A 1 95 ? 10.727 -1.695 1.705 1.00 86.31 95 GLU A N 1
ATOM 748 C CA . GLU A 1 95 ? 9.668 -2.176 2.599 1.00 86.31 95 GLU A CA 1
ATOM 749 C C . GLU A 1 95 ? 8.605 -2.934 1.805 1.00 86.31 95 GLU A C 1
ATOM 751 O O . GLU A 1 95 ? 8.236 -4.034 2.206 1.00 86.31 95 GLU A O 1
ATOM 756 N N . LEU A 1 96 ? 8.214 -2.419 0.631 1.00 86.00 96 LEU A N 1
ATOM 757 C CA . LEU A 1 96 ? 7.319 -3.125 -0.290 1.00 86.00 96 LEU A CA 1
ATOM 758 C C . LEU A 1 96 ? 7.878 -4.497 -0.682 1.00 86.00 96 LEU A C 1
ATOM 760 O O . LEU A 1 96 ? 7.207 -5.507 -0.504 1.00 86.00 96 LEU A O 1
ATOM 764 N N . ASN A 1 97 ? 9.136 -4.559 -1.129 1.00 86.31 97 ASN A N 1
ATOM 765 C CA . ASN A 1 97 ? 9.792 -5.824 -1.468 1.00 86.31 97 ASN A CA 1
ATOM 766 C C . ASN A 1 97 ? 9.884 -6.778 -0.267 1.00 86.31 97 ASN A C 1
ATOM 768 O O . ASN A 1 97 ? 9.834 -7.993 -0.445 1.00 86.31 97 ASN A O 1
ATOM 772 N N . THR A 1 98 ? 10.043 -6.248 0.948 1.00 84.56 98 THR A N 1
ATOM 773 C CA . THR A 1 98 ? 10.092 -7.057 2.173 1.00 84.56 98 THR A CA 1
ATOM 774 C C . THR A 1 98 ? 8.724 -7.662 2.467 1.00 84.56 98 THR A C 1
ATOM 776 O O . THR A 1 98 ? 8.653 -8.867 2.685 1.00 84.56 98 THR A O 1
ATOM 779 N N . ALA A 1 99 ? 7.654 -6.867 2.386 1.00 82.00 99 ALA A N 1
ATOM 780 C CA . ALA A 1 99 ? 6.280 -7.336 2.545 1.00 82.00 99 ALA A CA 1
ATOM 781 C C . ALA A 1 99 ? 5.916 -8.388 1.481 1.00 82.00 99 ALA A C 1
ATOM 783 O O . ALA A 1 99 ? 5.452 -9.473 1.816 1.00 82.00 99 ALA A O 1
ATOM 784 N N . MET A 1 100 ? 6.256 -8.134 0.214 1.00 81.19 100 MET A N 1
ATOM 785 C CA . MET A 1 100 ? 6.109 -9.092 -0.890 1.00 81.19 100 MET A CA 1
ATOM 786 C C . MET A 1 100 ? 6.877 -10.395 -0.634 1.00 81.19 100 MET A C 1
ATOM 788 O O . MET A 1 100 ? 6.373 -11.487 -0.889 1.00 81.19 100 MET A O 1
ATOM 792 N N . ARG A 1 101 ? 8.103 -10.311 -0.108 1.00 80.62 101 ARG A N 1
ATOM 793 C CA . ARG A 1 101 ? 8.889 -11.506 0.215 1.00 80.62 101 ARG A CA 1
ATOM 794 C C . ARG A 1 101 ? 8.289 -12.294 1.376 1.00 80.62 101 ARG A C 1
ATOM 796 O O . ARG A 1 101 ? 8.343 -13.518 1.334 1.00 80.62 101 ARG A O 1
ATOM 803 N N . LEU A 1 102 ? 7.758 -11.609 2.388 1.00 77.19 102 LEU A N 1
ATOM 804 C CA . LEU A 1 102 ? 7.063 -12.238 3.514 1.00 77.19 102 LEU A CA 1
ATOM 805 C C . LEU A 1 102 ? 5.773 -12.922 3.052 1.00 77.19 102 LEU A C 1
ATOM 807 O O . LEU A 1 102 ? 5.509 -14.033 3.478 1.00 77.19 102 LEU A O 1
ATOM 811 N N . TYR A 1 103 ? 5.067 -12.349 2.076 1.00 71.25 103 TYR A N 1
ATOM 812 C CA . TYR A 1 103 ? 3.921 -12.988 1.428 1.00 71.25 103 TYR A CA 1
ATOM 813 C C . TYR A 1 103 ? 4.248 -14.329 0.731 1.00 71.25 103 TYR A C 1
ATOM 815 O O . TYR A 1 103 ? 3.386 -15.196 0.646 1.00 71.25 103 TYR A O 1
ATOM 823 N N . LYS A 1 104 ? 5.474 -14.527 0.222 1.00 63.72 104 LYS A N 1
ATOM 824 C CA . LYS A 1 104 ? 5.889 -15.780 -0.446 1.00 63.72 104 LYS A CA 1
ATOM 825 C C . LYS A 1 104 ? 6.341 -16.897 0.508 1.00 63.72 104 LYS A C 1
ATOM 827 O O . LYS A 1 104 ? 6.733 -17.957 0.015 1.00 63.72 104 LYS A O 1
ATOM 832 N N . LYS A 1 105 ? 6.407 -16.640 1.813 1.00 54.41 105 LYS A N 1
ATOM 833 C CA . LYS A 1 105 ? 6.926 -17.588 2.802 1.00 54.41 105 LYS A CA 1
ATOM 834 C C . LYS A 1 105 ? 5.825 -18.518 3.300 1.00 54.41 105 LYS A C 1
ATOM 836 O O . LYS A 1 105 ? 6.164 -19.704 3.509 1.00 54.41 105 LYS A O 1
#

pLDDT: mean 70.94, std 15.07, range [35.78, 87.31]